Protein AF-A0A2D7BYZ9-F1 (afdb_monomer_lite)

pLDDT: mean 86.98, std 13.14, range [39.31, 97.06]

Sequence (99 aa):
MSDDFAEGEIAWSATYHAAVEVKNRLTTEFLASKKGMTQFDYEKKYGCPAYSIYVRQKVESEDTFFSNVVKGGFSAYAPAYELCKLEHLRDYGVRIERL

Structure (mmCIF, N/CA/C/O backbone):
data_AF-A0A2D7BYZ9-F1
#
_entry.id   AF-A0A2D7BYZ9-F1
#
loop_
_atom_site.group_PDB
_atom_site.id
_atom_site.type_symbol
_atom_site.label_atom_id
_atom_site.label_alt_id
_atom_site.label_comp_id
_atom_site.label_asym_id
_atom_site.label_entity_id
_atom_site.label_seq_id
_atom_site.pdbx_PDB_ins_code
_atom_site.Cartn_x
_atom_site.Cartn_y
_atom_site.Cartn_z
_atom_site.occupancy
_atom_site.B_iso_or_equiv
_atom_site.auth_seq_id
_atom_site.auth_comp_id
_atom_site.auth_asym_id
_atom_site.auth_atom_id
_atom_site.pdbx_PDB_model_num
ATOM 1 N N . MET A 1 1 ? -15.445 -7.629 -8.235 1.00 39.31 1 MET A N 1
ATOM 2 C CA . MET A 1 1 ? -14.641 -8.521 -7.380 1.00 39.31 1 MET A CA 1
ATOM 3 C C . MET A 1 1 ? -13.498 -7.671 -6.870 1.00 39.31 1 MET A C 1
ATOM 5 O O . MET A 1 1 ? -12.784 -7.124 -7.694 1.00 39.31 1 MET A O 1
ATOM 9 N N . SER A 1 2 ? -13.448 -7.408 -5.563 1.00 48.47 2 SER A N 1
ATOM 10 C CA . SER A 1 2 ? -12.327 -6.683 -4.960 1.00 48.47 2 SER A CA 1
ATOM 11 C C . SER A 1 2 ? -11.191 -7.685 -4.861 1.00 48.47 2 SER A C 1
ATOM 13 O O . SER A 1 2 ? -11.306 -8.630 -4.085 1.00 48.47 2 SER A O 1
ATOM 15 N N . ASP A 1 3 ? -10.160 -7.537 -5.682 1.00 69.50 3 ASP A N 1
ATOM 16 C CA . ASP A 1 3 ? -8.956 -8.333 -5.505 1.00 69.50 3 ASP A CA 1
ATOM 17 C C . ASP A 1 3 ? -8.334 -7.967 -4.153 1.00 69.50 3 ASP A C 1
ATOM 19 O O . ASP A 1 3 ? -8.076 -6.796 -3.870 1.00 69.50 3 ASP A O 1
ATOM 23 N N . ASP A 1 4 ? -8.159 -8.966 -3.292 1.00 88.81 4 ASP A N 1
ATOM 24 C CA . ASP A 1 4 ? -7.352 -8.826 -2.085 1.00 88.81 4 ASP A CA 1
ATOM 25 C C . ASP A 1 4 ? -5.866 -8.797 -2.473 1.00 88.81 4 ASP A C 1
ATOM 27 O O . ASP A 1 4 ? -5.441 -9.437 -3.447 1.00 88.81 4 ASP A O 1
ATOM 31 N N . PHE A 1 5 ? -5.087 -8.063 -1.682 1.00 93.69 5 PHE A N 1
ATOM 32 C CA . PHE A 1 5 ? -3.640 -7.950 -1.825 1.00 93.69 5 PHE A CA 1
ATOM 33 C C . PHE A 1 5 ? -2.928 -8.722 -0.716 1.00 93.69 5 PHE A C 1
ATOM 35 O O . PHE A 1 5 ? -3.331 -8.669 0.451 1.00 93.69 5 PHE A O 1
ATOM 42 N N . ALA A 1 6 ? -1.853 -9.419 -1.077 1.00 93.38 6 ALA A N 1
ATOM 43 C CA . ALA A 1 6 ? -0.987 -10.086 -0.115 1.00 93.38 6 ALA A CA 1
ATOM 44 C C . ALA A 1 6 ? -0.004 -9.098 0.537 1.00 93.38 6 ALA A C 1
ATOM 46 O O . ALA A 1 6 ? 0.406 -8.099 -0.058 1.00 93.38 6 ALA A O 1
ATOM 47 N N . GLU A 1 7 ? 0.424 -9.394 1.765 1.00 94.19 7 GLU A N 1
ATOM 48 C CA . GLU A 1 7 ? 1.506 -8.641 2.404 1.00 94.19 7 GLU A CA 1
ATOM 49 C C . GLU A 1 7 ? 2.807 -8.804 1.599 1.00 94.19 7 GLU A C 1
ATOM 51 O O . GLU A 1 7 ? 3.210 -9.913 1.249 1.00 94.19 7 GLU A O 1
ATOM 56 N N . GLY A 1 8 ? 3.459 -7.684 1.289 1.00 94.38 8 GLY A N 1
ATOM 57 C CA . GLY A 1 8 ? 4.645 -7.615 0.436 1.00 94.38 8 GLY A CA 1
ATOM 58 C C . GLY A 1 8 ? 4.351 -7.560 -1.067 1.00 94.38 8 GLY A C 1
ATOM 59 O O . GLY A 1 8 ? 5.289 -7.418 -1.854 1.00 94.38 8 GLY A O 1
ATOM 60 N N . GLU A 1 9 ? 3.085 -7.646 -1.489 1.00 94.94 9 GLU A N 1
ATOM 61 C CA . GLU A 1 9 ? 2.710 -7.533 -2.900 1.00 94.94 9 GLU A CA 1
ATOM 62 C C . GLU A 1 9 ? 3.024 -6.133 -3.443 1.00 94.94 9 GLU A C 1
ATOM 64 O O . GLU A 1 9 ? 2.803 -5.118 -2.775 1.00 94.94 9 GLU A O 1
ATOM 69 N N . ILE A 1 10 ? 3.545 -6.074 -4.671 1.00 95.19 10 ILE A N 1
ATOM 70 C CA . ILE A 1 10 ? 3.803 -4.810 -5.358 1.00 95.19 10 ILE A CA 1
ATOM 71 C C . ILE A 1 10 ? 2.606 -4.469 -6.234 1.00 95.19 10 ILE A C 1
ATOM 73 O O . ILE A 1 10 ? 2.287 -5.182 -7.186 1.00 95.19 10 ILE A O 1
ATOM 77 N N . ALA A 1 11 ? 1.982 -3.343 -5.917 1.00 95.81 11 ALA A N 1
ATOM 78 C CA . ALA A 1 11 ? 0.835 -2.805 -6.624 1.00 95.81 11 ALA A CA 1
ATOM 79 C C . ALA A 1 11 ? 1.157 -1.417 -7.184 1.00 95.81 11 ALA A C 1
ATOM 81 O O . ALA A 1 11 ? 2.167 -0.797 -6.844 1.00 95.81 11 ALA A O 1
ATOM 82 N N . TRP A 1 12 ? 0.282 -0.905 -8.039 1.00 95.75 12 TRP A N 1
ATOM 83 C CA . TRP A 1 12 ? 0.311 0.492 -8.457 1.00 95.75 12 TRP A CA 1
ATOM 84 C C . TRP A 1 12 ? -0.739 1.291 -7.698 1.00 95.75 12 TRP A C 1
ATOM 86 O O . TRP A 1 12 ? -1.891 0.872 -7.641 1.00 95.75 12 TRP A O 1
ATOM 96 N N . SER A 1 13 ? -0.364 2.443 -7.142 1.00 96.00 13 SER A N 1
ATOM 97 C CA . SER A 1 13 ? -1.328 3.369 -6.547 1.00 96.00 13 SER A CA 1
ATOM 98 C C . SER A 1 13 ? -1.803 4.388 -7.577 1.00 96.00 13 SER A C 1
ATOM 100 O O . SER A 1 13 ? -1.001 5.143 -8.130 1.00 96.00 13 SER A O 1
ATOM 102 N N . ALA A 1 14 ? -3.118 4.459 -7.785 1.00 94.56 14 ALA A N 1
ATOM 103 C CA . ALA A 1 14 ? -3.742 5.486 -8.611 1.00 94.56 14 ALA A CA 1
ATOM 104 C C . ALA A 1 14 ? -3.597 6.891 -8.001 1.00 94.56 14 ALA A C 1
ATOM 106 O O . ALA A 1 14 ? -3.430 7.849 -8.745 1.00 94.56 14 ALA A O 1
ATOM 107 N N . THR A 1 15 ? -3.612 7.003 -6.670 1.00 94.88 15 THR A N 1
ATOM 108 C CA . THR A 1 15 ? -3.518 8.274 -5.930 1.00 94.88 15 THR A CA 1
ATOM 109 C C . THR A 1 15 ? -2.103 8.848 -5.928 1.00 94.88 15 THR A C 1
ATOM 111 O O . THR A 1 15 ? -1.920 10.051 -6.090 1.00 94.88 15 THR A O 1
ATOM 114 N N . TYR A 1 16 ? -1.090 7.995 -5.749 1.00 94.62 16 TYR A N 1
ATOM 115 C CA . TYR A 1 16 ? 0.311 8.429 -5.689 1.00 94.62 16 TYR A CA 1
ATOM 116 C C . TYR A 1 16 ? 1.054 8.310 -7.021 1.00 94.62 16 TYR A C 1
ATOM 118 O O . TYR A 1 16 ? 2.200 8.742 -7.106 1.00 94.62 16 TYR A O 1
ATOM 126 N N . HIS A 1 17 ? 0.422 7.725 -8.044 1.00 93.94 17 HIS A N 1
ATOM 127 C CA . HIS A 1 17 ? 1.012 7.490 -9.364 1.00 93.94 17 HIS A CA 1
ATOM 128 C C . HIS A 1 17 ? 2.389 6.807 -9.285 1.00 93.94 17 HIS A C 1
ATOM 130 O O . HIS A 1 17 ? 3.334 7.194 -9.973 1.00 93.94 17 HIS A O 1
ATOM 136 N N . ALA A 1 18 ? 2.507 5.809 -8.407 1.00 94.06 18 ALA A N 1
ATOM 137 C CA . ALA A 1 18 ? 3.765 5.139 -8.111 1.00 94.06 18 ALA A CA 1
ATOM 138 C C . ALA A 1 18 ? 3.556 3.668 -7.734 1.00 94.06 18 ALA A C 1
ATOM 140 O O . ALA A 1 18 ? 2.472 3.264 -7.295 1.00 94.06 18 ALA A O 1
ATOM 141 N N . ALA A 1 19 ? 4.626 2.880 -7.871 1.00 94.81 19 ALA A N 1
ATOM 142 C CA . ALA A 1 19 ? 4.681 1.529 -7.336 1.00 94.81 19 ALA A CA 1
ATOM 143 C C . ALA A 1 19 ? 4.681 1.579 -5.804 1.00 94.81 19 ALA A C 1
ATOM 145 O O . ALA A 1 19 ? 5.401 2.365 -5.180 1.00 94.81 19 ALA A O 1
ATOM 146 N N . VAL A 1 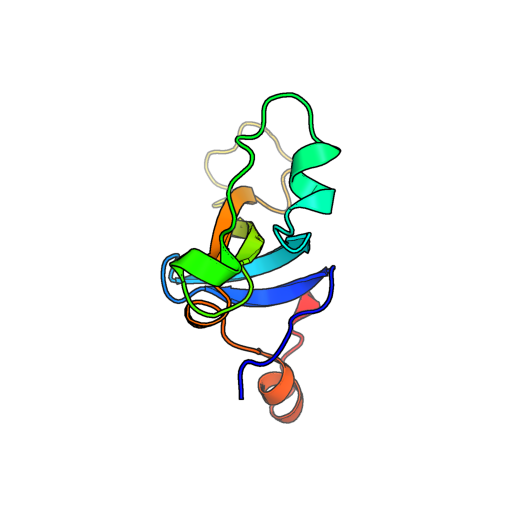20 ? 3.872 0.723 -5.195 1.00 95.88 20 VAL A N 1
ATOM 147 C CA . VAL A 1 20 ? 3.730 0.633 -3.748 1.00 95.88 20 VAL A CA 1
ATOM 148 C C . VAL A 1 20 ? 3.897 -0.805 -3.304 1.00 95.88 20 VAL A C 1
ATOM 150 O O . VAL A 1 20 ? 3.520 -1.737 -4.008 1.00 95.88 20 VAL A O 1
ATOM 153 N N . GLU A 1 21 ? 4.458 -0.982 -2.119 1.00 95.88 21 GLU A N 1
ATOM 154 C CA . GLU A 1 21 ? 4.473 -2.272 -1.446 1.00 95.88 21 GLU A CA 1
ATOM 155 C C . GLU A 1 21 ? 3.324 -2.323 -0.446 1.00 95.88 21 GLU A C 1
ATOM 157 O O . GLU A 1 21 ? 3.243 -1.480 0.455 1.00 95.88 21 GLU A O 1
ATOM 162 N N . VAL A 1 22 ? 2.439 -3.301 -0.610 1.00 96.44 22 VAL A N 1
ATOM 163 C CA . VAL A 1 22 ? 1.336 -3.548 0.314 1.00 96.44 22 VAL A CA 1
ATOM 164 C C . VAL A 1 22 ? 1.896 -4.121 1.610 1.00 96.44 22 VAL A C 1
ATOM 166 O O . VAL A 1 22 ? 2.735 -5.018 1.604 1.00 96.44 22 VAL A O 1
ATOM 169 N N . LYS A 1 23 ? 1.456 -3.575 2.741 1.00 95.62 23 LYS A N 1
ATOM 170 C CA . LYS A 1 23 ? 1.822 -4.038 4.079 1.00 95.62 23 LYS A CA 1
ATOM 171 C C . LYS A 1 23 ? 0.611 -4.717 4.716 1.00 95.62 23 LYS A C 1
ATOM 173 O O . LYS A 1 23 ? 0.156 -5.745 4.230 1.00 95.62 23 LYS A O 1
ATOM 178 N N . ASN A 1 24 ? 0.075 -4.160 5.795 1.00 94.81 24 ASN A N 1
ATOM 179 C CA . ASN A 1 24 ? -0.988 -4.785 6.572 1.00 94.81 24 ASN A CA 1
ATOM 180 C C . ASN A 1 24 ? -2.360 -4.254 6.151 1.00 94.81 24 ASN A C 1
ATOM 182 O O . ASN A 1 24 ? -2.544 -3.052 5.960 1.00 94.81 24 ASN A O 1
ATOM 186 N N . ARG A 1 25 ? -3.355 -5.139 6.093 1.00 94.88 25 ARG A N 1
ATOM 187 C CA . ARG A 1 25 ? -4.765 -4.744 6.011 1.00 94.88 25 ARG A CA 1
ATOM 188 C C . ARG A 1 25 ? -5.181 -4.050 7.313 1.00 94.88 25 ARG A C 1
ATOM 190 O O . ARG A 1 25 ? -4.852 -4.511 8.404 1.00 94.88 25 ARG A O 1
ATOM 197 N N . LEU A 1 26 ? -5.901 -2.940 7.205 1.00 93.50 26 LEU A N 1
ATOM 198 C CA . LEU A 1 26 ? -6.343 -2.102 8.321 1.00 93.50 26 LEU A CA 1
ATOM 199 C C . LEU A 1 26 ? -7.626 -2.649 8.955 1.00 93.50 26 LEU A C 1
ATOM 201 O O . LEU A 1 26 ? -8.641 -1.953 9.019 1.00 93.50 26 LEU A O 1
ATOM 205 N N . THR A 1 27 ? -7.590 -3.903 9.407 1.00 93.88 27 THR A N 1
ATOM 206 C CA . THR A 1 27 ? -8.720 -4.485 10.139 1.00 93.88 27 THR A CA 1
ATOM 207 C C . THR A 1 27 ? -8.831 -3.876 11.534 1.00 93.88 27 THR A C 1
ATOM 209 O O . THR A 1 27 ? -7.857 -3.363 12.097 1.00 93.88 27 THR A O 1
ATOM 212 N N . THR A 1 28 ? -10.017 -3.963 12.129 1.00 91.44 28 THR A N 1
ATOM 213 C CA . THR A 1 28 ? -10.273 -3.513 13.502 1.00 91.44 28 THR A CA 1
ATOM 214 C C . THR A 1 28 ? -9.338 -4.173 14.514 1.00 91.44 28 THR A C 1
ATOM 216 O O . THR A 1 28 ? -8.834 -3.513 15.418 1.00 91.44 28 THR A O 1
ATOM 219 N N . GLU A 1 29 ? -9.022 -5.453 14.328 1.00 91.75 29 GLU A N 1
ATOM 220 C CA . GLU A 1 29 ? -8.131 -6.219 15.205 1.00 91.75 29 GLU A CA 1
ATOM 221 C C . GLU A 1 29 ? -6.682 -5.743 15.070 1.00 91.75 29 GLU A C 1
ATOM 223 O O . GLU A 1 29 ? -5.973 -5.588 16.069 1.00 91.75 29 GLU A O 1
ATOM 228 N N . PHE A 1 30 ? -6.241 -5.466 13.836 1.00 91.50 30 PHE A N 1
ATOM 229 C CA . PHE A 1 30 ? -4.908 -4.929 13.588 1.00 91.50 30 PHE A CA 1
ATOM 230 C C . PHE A 1 30 ? -4.751 -3.559 14.248 1.00 91.50 30 PHE A C 1
ATOM 232 O O . PHE A 1 30 ? -3.776 -3.333 14.967 1.00 91.50 30 PHE A O 1
ATOM 239 N N . LEU A 1 31 ? -5.731 -2.670 14.075 1.00 92.06 31 LEU A N 1
ATOM 240 C CA . LEU A 1 31 ? -5.718 -1.345 14.691 1.00 92.06 31 LEU A CA 1
ATOM 241 C C . LEU A 1 31 ? -5.735 -1.436 16.220 1.00 92.06 31 LEU A C 1
ATOM 243 O O . LEU A 1 31 ? -5.005 -0.693 16.875 1.00 92.06 31 LEU A O 1
ATOM 247 N N . ALA A 1 32 ? -6.500 -2.359 16.811 1.00 91.56 32 ALA A N 1
ATOM 248 C CA . ALA A 1 32 ? -6.548 -2.573 18.262 1.00 91.56 32 ALA A CA 1
ATOM 249 C C . ALA A 1 32 ? -5.187 -2.988 18.842 1.00 91.56 32 ALA A C 1
ATOM 251 O O . ALA A 1 32 ? -4.837 -2.605 19.960 1.00 91.56 32 ALA A O 1
ATOM 252 N N . SER A 1 33 ? -4.382 -3.716 18.061 1.00 92.00 33 SER A N 1
ATOM 253 C CA . SER A 1 33 ? -3.027 -4.116 18.454 1.00 92.00 33 SER A CA 1
ATOM 254 C C . SER A 1 33 ? -2.003 -2.968 18.429 1.00 92.00 33 SER A C 1
ATOM 256 O O . SER A 1 33 ? -0.946 -3.064 19.061 1.00 92.00 33 SER A O 1
ATOM 258 N N . LYS A 1 34 ? -2.284 -1.868 17.713 1.00 89.12 34 LYS A N 1
ATOM 259 C CA . LYS A 1 34 ? -1.351 -0.751 17.508 1.00 89.12 34 LYS A CA 1
ATOM 260 C C . LYS A 1 34 ? -1.707 0.434 18.403 1.00 89.12 34 LYS A C 1
ATOM 262 O O . LYS A 1 34 ? -2.614 1.217 18.128 1.00 89.12 34 LYS A O 1
ATOM 267 N N . LYS A 1 35 ? -0.928 0.611 19.473 1.00 88.44 35 LYS A N 1
ATOM 268 C CA . LYS A 1 35 ? -1.044 1.784 20.351 1.00 88.44 35 LYS A CA 1
ATOM 269 C C . LYS A 1 35 ? -0.843 3.074 19.548 1.00 88.44 35 LYS A C 1
ATOM 271 O O . LYS A 1 35 ? 0.141 3.206 18.829 1.00 88.44 35 LYS A O 1
ATOM 276 N N . GLY A 1 36 ? -1.766 4.020 19.711 1.00 86.00 36 GLY A N 1
ATOM 277 C CA . GLY A 1 36 ? -1.734 5.322 19.038 1.00 86.00 36 GLY A CA 1
ATOM 278 C C . GLY A 1 36 ? -2.486 5.379 17.706 1.00 86.00 36 GLY A C 1
ATOM 279 O O . GLY A 1 36 ? -2.630 6.469 17.162 1.00 86.00 36 GLY A O 1
ATOM 280 N N . MET A 1 37 ? -3.009 4.257 17.199 1.00 86.69 37 MET A N 1
ATOM 281 C CA . MET A 1 37 ? -3.897 4.267 16.035 1.00 86.69 37 MET A CA 1
ATOM 282 C C . MET A 1 37 ? -5.360 4.422 16.454 1.00 86.69 37 MET A C 1
ATOM 284 O O . MET A 1 37 ? -5.825 3.815 17.422 1.00 86.69 37 MET A O 1
ATOM 288 N N . THR A 1 38 ? -6.099 5.234 15.700 1.00 88.19 38 THR A N 1
ATOM 289 C CA . THR A 1 38 ? -7.547 5.362 15.861 1.00 88.19 38 THR A CA 1
ATOM 290 C C . THR A 1 38 ? -8.222 4.051 15.474 1.00 88.19 38 THR A C 1
ATOM 292 O O . THR A 1 38 ? -7.993 3.528 14.386 1.00 88.19 38 THR A O 1
ATOM 295 N N . GLN A 1 39 ? -9.080 3.542 16.358 1.00 90.56 39 GLN A N 1
ATOM 296 C CA . GLN A 1 39 ? -9.944 2.407 16.046 1.00 90.56 39 GLN A CA 1
ATOM 297 C C . GLN A 1 39 ? -11.013 2.876 15.064 1.00 90.56 39 GLN A C 1
ATOM 299 O O . GLN A 1 39 ? -11.914 3.631 15.434 1.00 90.56 39 GLN A O 1
ATOM 304 N N . PHE A 1 40 ? -10.877 2.482 13.803 1.00 90.62 40 PHE A N 1
ATOM 305 C CA . PHE A 1 40 ? -11.780 2.899 12.745 1.00 90.62 40 PHE A CA 1
ATOM 306 C C . PHE A 1 40 ? -12.049 1.741 11.786 1.00 90.62 40 PHE A C 1
ATOM 308 O O . PHE A 1 40 ? -11.123 1.078 11.329 1.00 90.62 40 PHE A O 1
ATOM 315 N N . ASP A 1 41 ? -13.321 1.510 11.470 1.00 92.88 41 ASP A N 1
ATOM 316 C CA . ASP A 1 41 ? -13.736 0.475 10.524 1.00 92.88 41 ASP A CA 1
ATOM 317 C C . ASP A 1 41 ? -13.676 1.026 9.090 1.00 92.88 41 ASP A C 1
ATOM 319 O O . ASP A 1 41 ? -14.621 1.633 8.571 1.00 92.88 41 ASP A O 1
ATOM 323 N N . TYR A 1 42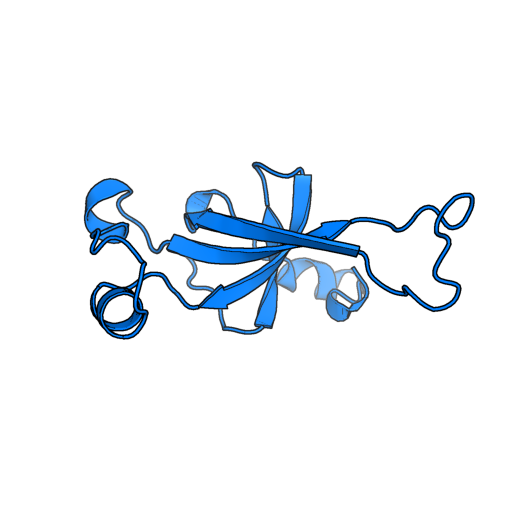 ? -12.505 0.868 8.471 1.00 91.56 42 TYR A N 1
ATOM 324 C CA . TYR A 1 42 ? -12.245 1.334 7.111 1.00 91.56 42 TYR A CA 1
ATOM 325 C C . TYR A 1 42 ? -13.075 0.591 6.066 1.00 91.56 42 TYR A C 1
ATOM 327 O O . TYR A 1 42 ? -13.525 1.212 5.103 1.00 91.56 42 TYR A O 1
ATOM 335 N N . GLU A 1 43 ? -13.322 -0.701 6.270 1.00 91.31 43 GLU A N 1
ATOM 336 C CA . GLU A 1 43 ? -14.071 -1.520 5.318 1.00 91.31 43 GLU A CA 1
ATOM 337 C C . GLU A 1 43 ? -15.531 -1.119 5.269 1.00 91.31 43 GLU A C 1
ATOM 339 O O . GLU A 1 43 ? -16.098 -0.962 4.190 1.00 91.31 43 GLU A O 1
ATOM 344 N N . LYS A 1 44 ? -16.126 -0.846 6.429 1.00 93.06 44 LYS A N 1
ATOM 345 C CA . LYS A 1 44 ? -17.486 -0.323 6.496 1.00 93.06 44 LYS A CA 1
ATOM 346 C C . LYS A 1 44 ? -17.609 1.071 5.884 1.00 93.06 44 LYS A C 1
ATOM 348 O O . LYS A 1 44 ? -18.641 1.377 5.293 1.00 93.06 44 LYS A O 1
ATOM 353 N N . LYS A 1 45 ? -16.584 1.924 6.018 1.00 93.00 45 LYS A N 1
ATOM 354 C CA . LYS A 1 45 ? -16.593 3.277 5.435 1.00 93.00 45 LYS A CA 1
ATOM 355 C C . LYS A 1 45 ? -16.453 3.257 3.913 1.00 93.00 45 LYS A C 1
ATOM 357 O O . LYS A 1 45 ? -17.164 3.996 3.240 1.00 93.00 45 LYS A O 1
ATOM 362 N N . TYR A 1 46 ? -15.509 2.478 3.390 1.00 90.38 46 TYR A N 1
ATOM 363 C CA . TYR A 1 46 ? -15.132 2.505 1.974 1.00 90.38 46 TYR A CA 1
ATOM 364 C C . TYR A 1 46 ? -15.772 1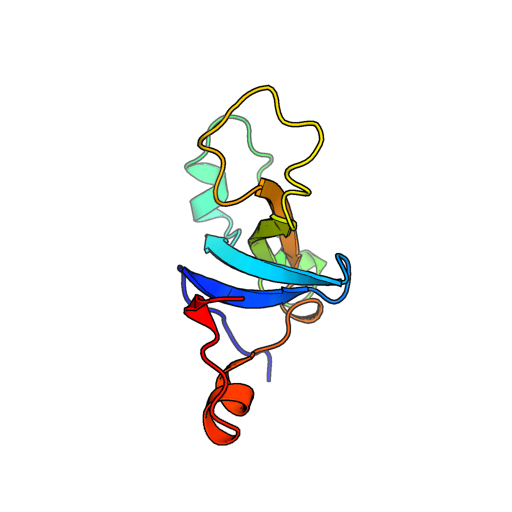.387 1.142 1.00 90.38 46 TYR A C 1
ATOM 366 O O . TYR A 1 46 ? -15.696 1.421 -0.082 1.00 90.38 46 TYR A O 1
ATOM 374 N N . GLY A 1 47 ? -16.415 0.407 1.782 1.00 91.88 47 GLY A N 1
ATOM 375 C CA . GLY A 1 47 ? -17.010 -0.752 1.115 1.00 91.88 47 GLY A CA 1
ATOM 376 C C . GLY A 1 47 ? -15.984 -1.761 0.589 1.00 91.88 47 GLY A C 1
ATOM 377 O O . GLY A 1 47 ? -16.354 -2.675 -0.145 1.00 91.88 47 GLY A O 1
ATOM 378 N N . CYS A 1 48 ? -14.703 -1.599 0.931 1.00 92.19 48 CYS A N 1
ATOM 379 C CA . CYS A 1 48 ? -13.612 -2.474 0.515 1.00 92.19 48 CYS A CA 1
ATOM 380 C C . CYS A 1 48 ? -12.487 -2.501 1.564 1.00 92.19 48 CYS A C 1
ATOM 382 O O . CYS A 1 48 ? -12.403 -1.587 2.390 1.00 92.19 48 CYS A O 1
ATOM 384 N N . PRO A 1 49 ? -11.569 -3.483 1.495 1.00 93.81 49 PRO A N 1
ATOM 385 C CA . PRO A 1 49 ? -10.355 -3.494 2.306 1.00 93.81 49 PRO A CA 1
ATOM 386 C C . PRO A 1 49 ? -9.554 -2.197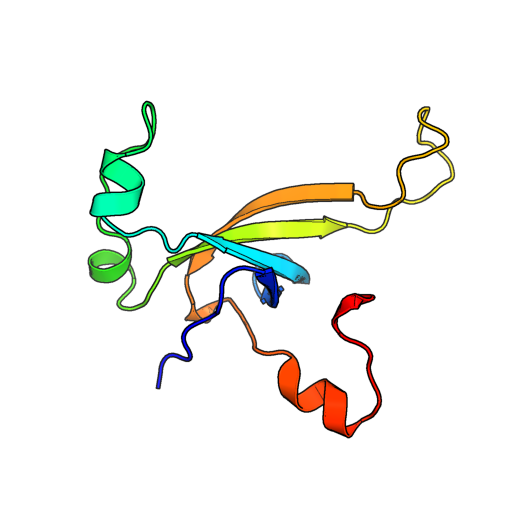 2.167 1.00 93.81 49 PRO A C 1
ATOM 388 O O . PRO A 1 49 ? -9.514 -1.592 1.095 1.00 93.81 49 PRO A O 1
ATOM 391 N N . ALA A 1 50 ? -8.879 -1.790 3.237 1.00 95.00 50 ALA A N 1
ATOM 392 C CA . ALA A 1 50 ? -7.861 -0.747 3.198 1.00 95.00 50 ALA A CA 1
ATOM 393 C C . ALA A 1 50 ? -6.545 -1.299 3.729 1.00 95.00 50 ALA A C 1
ATOM 395 O O . ALA A 1 50 ? -6.544 -2.135 4.632 1.00 95.00 50 ALA A O 1
ATOM 396 N N . TYR A 1 51 ? -5.430 -0.831 3.182 1.00 96.19 51 TYR A N 1
ATOM 397 C CA . TYR A 1 51 ? -4.103 -1.347 3.493 1.00 96.19 51 TYR A CA 1
ATOM 398 C C . TYR A 1 51 ? -3.165 -0.215 3.891 1.00 96.19 51 TYR A C 1
ATOM 400 O O . TYR A 1 51 ? -3.254 0.901 3.374 1.00 96.19 51 TYR A O 1
ATOM 408 N N . SER A 1 52 ? -2.232 -0.511 4.792 1.00 95.75 52 SER A N 1
ATOM 409 C CA . SER A 1 52 ? -0.996 0.252 4.884 1.00 95.75 52 SER A CA 1
ATOM 410 C C . SER A 1 52 ? -0.112 -0.085 3.691 1.00 95.75 52 SER A C 1
ATOM 412 O O . SER A 1 52 ? -0.019 -1.236 3.262 1.00 95.75 52 SER A O 1
ATOM 414 N N . ILE A 1 53 ? 0.511 0.940 3.127 1.00 97.06 53 ILE A N 1
ATOM 415 C CA . ILE A 1 53 ? 1.335 0.839 1.928 1.00 97.06 53 ILE A CA 1
ATOM 416 C C . ILE A 1 53 ? 2.628 1.622 2.123 1.00 97.06 53 ILE A C 1
ATOM 418 O O . ILE A 1 53 ? 2.674 2.599 2.874 1.00 97.06 53 ILE A O 1
ATOM 422 N N . TYR A 1 54 ? 3.680 1.208 1.427 1.00 96.06 54 TYR A N 1
ATOM 423 C CA . TYR A 1 54 ? 4.910 1.981 1.304 1.00 96.06 54 TYR A CA 1
ATOM 424 C C . TYR A 1 54 ? 5.083 2.435 -0.142 1.00 96.06 54 TYR A C 1
ATOM 426 O O . TYR A 1 54 ? 5.264 1.607 -1.037 1.00 96.06 54 TYR A O 1
ATOM 434 N N . VAL A 1 55 ? 5.001 3.744 -0.368 1.00 95.25 55 VAL A N 1
ATOM 435 C CA . VAL A 1 55 ? 5.107 4.362 -1.691 1.00 95.25 55 VAL A CA 1
ATOM 436 C C . VAL A 1 55 ? 6.573 4.477 -2.069 1.00 95.25 55 VAL A C 1
ATOM 438 O O . VAL A 1 55 ? 7.335 5.135 -1.362 1.00 95.25 55 VAL A O 1
ATOM 441 N N . ARG A 1 56 ? 6.974 3.848 -3.177 1.00 91.88 56 ARG A N 1
ATOM 442 C CA . ARG A 1 56 ? 8.356 3.886 -3.664 1.00 91.88 56 ARG A CA 1
ATOM 443 C C . ARG A 1 56 ? 8.591 5.174 -4.440 1.00 91.88 56 ARG A C 1
ATOM 445 O O . ARG A 1 56 ? 7.821 5.519 -5.331 1.00 91.88 56 ARG A O 1
ATOM 452 N N . GLN A 1 57 ? 9.674 5.871 -4.115 1.00 86.56 57 GLN A N 1
ATOM 453 C CA . GLN A 1 57 ? 10.115 7.049 -4.856 1.00 86.56 57 GLN A CA 1
ATOM 454 C C . GLN A 1 57 ? 11.511 6.821 -5.421 1.00 86.56 57 GLN A C 1
ATOM 456 O O . GLN A 1 57 ? 12.378 6.219 -4.777 1.00 86.56 57 GLN A O 1
ATOM 461 N N . LYS A 1 58 ? 11.725 7.325 -6.638 1.00 76.44 58 LYS A N 1
ATOM 462 C CA . LYS A 1 58 ? 13.049 7.358 -7.248 1.00 76.44 58 LYS A CA 1
ATOM 463 C C . LYS A 1 58 ? 13.927 8.295 -6.423 1.00 76.44 58 LYS A C 1
ATOM 465 O O . LYS A 1 58 ? 13.562 9.441 -6.187 1.00 76.44 58 LYS A O 1
ATOM 470 N N . VAL A 1 59 ? 15.077 7.795 -5.989 1.00 70.62 59 VAL A N 1
ATOM 471 C CA . VAL A 1 59 ? 16.105 8.632 -5.372 1.00 70.62 59 VAL A CA 1
ATOM 472 C C . VAL A 1 59 ? 16.877 9.277 -6.515 1.00 70.62 59 VAL A C 1
ATOM 474 O O . VAL A 1 59 ? 17.555 8.577 -7.267 1.00 70.62 59 VAL A O 1
ATOM 477 N N . GLU A 1 60 ? 16.736 10.587 -6.699 1.00 61.84 60 GLU A N 1
ATOM 478 C CA . GLU A 1 60 ? 17.628 11.328 -7.589 1.00 61.84 60 GLU A CA 1
ATOM 479 C C . GLU A 1 60 ? 18.948 11.539 -6.847 1.00 61.84 60 GLU A C 1
ATOM 481 O O . GLU A 1 60 ? 19.019 12.221 -5.828 1.00 61.84 60 GLU A O 1
ATOM 486 N N . SER A 1 61 ? 19.983 10.839 -7.310 1.00 57.78 61 SER A N 1
ATOM 487 C CA . SER A 1 61 ? 21.267 10.688 -6.620 1.00 57.78 61 SER A CA 1
ATOM 488 C C . SER A 1 61 ? 22.145 11.945 -6.608 1.00 57.78 61 SER A C 1
ATOM 490 O O . SER A 1 61 ? 23.309 11.844 -6.236 1.00 57.78 61 SER A O 1
ATOM 492 N N . GLU A 1 62 ? 21.631 13.111 -7.004 1.00 58.03 62 GLU A N 1
ATOM 493 C CA . GLU A 1 62 ? 22.436 14.335 -7.090 1.00 58.03 62 GLU A CA 1
ATOM 494 C C . GLU A 1 62 ? 22.504 15.118 -5.765 1.00 58.03 62 GLU A C 1
ATOM 496 O O . GLU A 1 62 ? 23.479 15.833 -5.567 1.00 58.03 62 GLU A O 1
ATOM 501 N N . ASP A 1 63 ? 21.583 14.900 -4.810 1.00 51.44 63 ASP A N 1
ATOM 502 C CA . ASP A 1 63 ? 21.508 15.710 -3.571 1.00 51.44 63 ASP A CA 1
ATOM 503 C C . ASP A 1 63 ? 21.352 14.925 -2.252 1.00 51.44 63 ASP A C 1
ATOM 505 O O . ASP A 1 63 ? 21.180 15.500 -1.171 1.00 51.44 63 ASP A O 1
ATOM 509 N N . THR A 1 64 ? 21.423 13.592 -2.267 1.00 55.72 64 THR A N 1
ATOM 510 C CA . THR A 1 64 ? 21.354 12.831 -1.012 1.00 55.72 64 THR A CA 1
ATOM 511 C C . THR A 1 64 ? 22.719 12.777 -0.327 1.00 55.72 64 THR A C 1
ATOM 513 O O . THR A 1 64 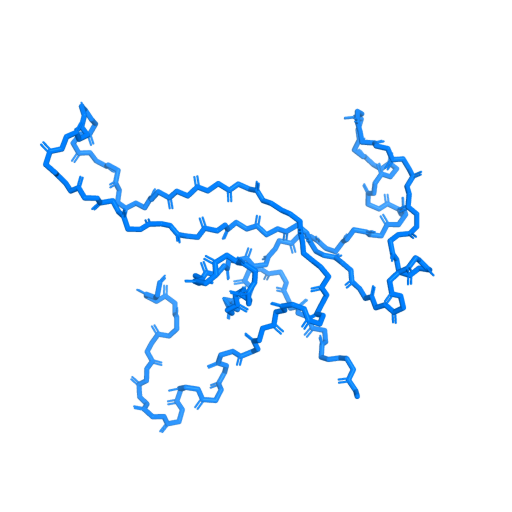? 23.589 12.013 -0.736 1.00 55.72 64 THR A O 1
ATOM 516 N N . PHE A 1 65 ? 22.865 13.489 0.799 1.00 59.19 65 PHE A N 1
ATOM 517 C CA . PHE A 1 65 ? 23.989 13.400 1.760 1.00 59.19 65 PHE A CA 1
ATOM 518 C C . PHE A 1 65 ? 24.313 11.969 2.249 1.00 59.19 65 PHE A C 1
ATOM 520 O O . PHE A 1 65 ? 25.303 11.747 2.945 1.00 59.19 65 PHE A O 1
ATOM 527 N N . PHE A 1 66 ? 23.471 10.994 1.909 1.00 62.12 66 PHE A N 1
ATOM 528 C CA . PHE A 1 66 ? 23.596 9.592 2.263 1.00 62.12 66 PHE A CA 1
ATOM 529 C C . PHE A 1 66 ? 23.932 8.780 1.011 1.00 62.12 66 PHE A C 1
ATOM 531 O O . PHE A 1 66 ? 23.055 8.423 0.227 1.00 62.12 66 PHE A O 1
ATOM 538 N N . SER A 1 67 ? 25.208 8.434 0.857 1.00 60.06 67 SER A N 1
ATOM 539 C CA . SER A 1 67 ? 25.770 7.726 -0.304 1.00 60.06 67 SER A CA 1
ATOM 540 C C . SER A 1 67 ? 25.229 6.305 -0.548 1.00 60.06 67 SER A C 1
ATOM 542 O O . SER A 1 67 ? 25.581 5.693 -1.550 1.00 60.06 67 SER A O 1
ATOM 544 N N . ASN A 1 68 ? 24.360 5.780 0.327 1.00 61.38 68 ASN A N 1
ATOM 545 C CA . ASN A 1 68 ? 23.884 4.390 0.299 1.00 61.38 68 ASN A CA 1
ATOM 546 C C . ASN A 1 68 ? 22.349 4.236 0.255 1.00 61.38 68 ASN A C 1
ATOM 548 O O . ASN A 1 68 ? 21.844 3.131 0.467 1.00 61.38 68 ASN A O 1
ATOM 552 N N . VAL A 1 69 ? 21.573 5.302 0.020 1.00 60.31 69 VAL A N 1
ATOM 553 C C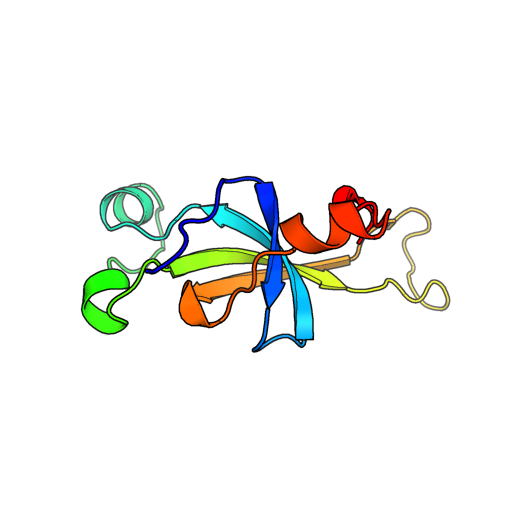A . VAL A 1 69 ? 20.104 5.180 -0.054 1.00 60.31 69 VAL A CA 1
ATOM 554 C C . VAL A 1 69 ? 19.702 4.653 -1.430 1.00 60.31 69 VAL A C 1
ATOM 556 O O . VAL A 1 69 ? 19.571 5.397 -2.394 1.00 60.31 69 VAL A O 1
ATOM 559 N N . VAL A 1 70 ? 19.505 3.336 -1.515 1.00 60.81 70 VAL A N 1
ATOM 560 C CA . VAL A 1 70 ? 19.130 2.640 -2.761 1.00 60.81 70 VAL A CA 1
ATOM 561 C C . VAL A 1 70 ? 17.631 2.778 -3.073 1.00 60.81 70 VAL A C 1
ATOM 563 O O . VAL A 1 70 ? 17.226 2.640 -4.225 1.00 60.81 70 VAL A O 1
ATOM 566 N N . LYS A 1 71 ? 16.789 3.039 -2.062 1.00 66.56 71 LYS A N 1
ATOM 567 C CA . LYS A 1 71 ? 15.332 3.196 -2.205 1.00 66.56 71 LYS A CA 1
ATOM 568 C C . LYS A 1 71 ? 14.811 4.260 -1.240 1.00 66.56 71 LYS A C 1
ATOM 570 O O . LYS A 1 71 ? 15.096 4.188 -0.047 1.00 66.56 71 LYS A O 1
ATOM 575 N N . GLY A 1 72 ? 14.055 5.222 -1.764 1.00 81.19 72 GLY A N 1
ATOM 576 C CA . GLY A 1 72 ? 13.325 6.226 -0.994 1.00 81.19 72 GLY A CA 1
ATOM 577 C C . GLY A 1 72 ? 11.823 5.950 -1.009 1.00 81.19 72 GLY A C 1
ATOM 578 O O . GLY A 1 72 ? 11.345 5.064 -1.726 1.00 81.19 72 GLY A O 1
ATOM 579 N N . GLY A 1 73 ? 11.073 6.719 -0.225 1.00 89.44 73 GLY A N 1
ATOM 580 C CA . GLY A 1 73 ? 9.628 6.570 -0.145 1.00 89.44 73 GLY A CA 1
ATOM 581 C C . GLY A 1 73 ? 9.040 6.977 1.195 1.00 89.44 73 GLY A C 1
ATOM 582 O O . GLY A 1 73 ? 9.753 7.385 2.114 1.00 89.44 73 GLY A O 1
ATOM 583 N N . PHE A 1 74 ? 7.726 6.822 1.316 1.00 93.69 74 PHE A N 1
ATOM 584 C CA . PHE A 1 74 ? 6.984 7.135 2.534 1.00 93.69 74 PHE A CA 1
ATOM 585 C C . PHE A 1 74 ? 5.834 6.150 2.756 1.00 93.69 74 PHE A C 1
ATOM 587 O O . PHE A 1 74 ? 5.320 5.535 1.820 1.00 93.69 74 PHE A O 1
ATOM 594 N N . SER A 1 75 ? 5.429 5.998 4.015 1.00 95.12 75 SER A N 1
ATOM 595 C CA . SER A 1 75 ? 4.279 5.172 4.380 1.00 95.12 75 SER A CA 1
ATOM 596 C C . SER A 1 75 ? 2.979 5.947 4.199 1.00 95.12 75 SER A C 1
ATOM 598 O O . SER A 1 75 ? 2.883 7.111 4.586 1.00 95.12 75 SER A O 1
ATOM 600 N N . ALA A 1 76 ? 1.968 5.279 3.661 1.00 95.81 76 ALA A N 1
ATOM 601 C CA . ALA A 1 76 ? 0.629 5.815 3.475 1.00 95.81 76 ALA A CA 1
ATOM 602 C C . ALA A 1 76 ? -0.427 4.725 3.716 1.00 95.81 76 ALA A C 1
ATOM 604 O O . ALA A 1 76 ? -0.105 3.584 4.060 1.00 95.81 76 ALA A O 1
ATOM 605 N N . TYR A 1 77 ? -1.694 5.084 3.533 1.00 94.88 77 TYR A N 1
ATOM 606 C CA . TYR A 1 77 ? -2.822 4.162 3.591 1.00 94.88 77 TYR A CA 1
ATOM 607 C C . TYR A 1 77 ? -3.659 4.329 2.329 1.00 94.88 77 TYR A C 1
ATOM 609 O O . TYR A 1 77 ? -3.902 5.462 1.918 1.00 94.88 77 TYR A O 1
ATOM 617 N N . ALA A 1 78 ? -4.106 3.224 1.739 1.00 95.44 78 ALA A N 1
ATOM 618 C CA . ALA A 1 78 ? -4.945 3.251 0.546 1.00 95.44 78 ALA A CA 1
ATOM 619 C C . ALA A 1 78 ? -6.035 2.167 0.606 1.00 95.44 78 ALA A C 1
ATOM 621 O O . ALA A 1 78 ? -5.757 1.042 1.038 1.00 95.44 78 ALA A O 1
ATOM 622 N N . PRO A 1 79 ? -7.273 2.477 0.188 1.00 94.81 79 PRO A N 1
ATOM 623 C CA . PRO A 1 79 ? -8.300 1.473 -0.051 1.00 94.81 79 PRO A CA 1
ATOM 624 C C . PRO A 1 79 ? -7.952 0.616 -1.278 1.00 94.81 79 PRO A C 1
ATOM 626 O O . PRO A 1 79 ? -7.268 1.066 -2.196 1.00 94.81 79 PRO A O 1
ATOM 629 N N . ALA A 1 80 ? -8.458 -0.617 -1.314 1.00 94.69 80 ALA A N 1
ATOM 630 C CA . ALA A 1 80 ? -8.175 -1.591 -2.369 1.00 94.69 80 ALA A CA 1
ATOM 631 C C . ALA A 1 80 ? -8.496 -1.066 -3.777 1.00 94.69 80 ALA A C 1
ATOM 633 O O . ALA A 1 80 ? -7.759 -1.347 -4.714 1.00 94.69 80 ALA A O 1
ATOM 634 N N . TYR A 1 81 ? -9.564 -0.272 -3.929 1.00 93.00 81 TYR A N 1
ATOM 635 C CA . TYR A 1 81 ? -9.976 0.261 -5.233 1.00 93.00 81 TYR A CA 1
ATOM 636 C C . TYR A 1 81 ? -9.010 1.311 -5.812 1.00 93.00 81 TYR A C 1
ATOM 638 O O . TYR A 1 81 ? -9.114 1.641 -6.990 1.00 93.00 81 TYR A O 1
ATOM 646 N N . GLU A 1 82 ? -8.085 1.852 -5.010 1.00 94.44 82 GLU A N 1
ATOM 647 C CA . GLU A 1 82 ? -7.025 2.765 -5.476 1.00 94.44 82 GLU A CA 1
ATOM 648 C C . GLU A 1 82 ? -5.742 2.021 -5.860 1.00 94.44 82 GLU A C 1
ATOM 650 O O . GLU A 1 82 ? -4.784 2.646 -6.326 1.00 94.44 82 GLU A O 1
ATOM 655 N N . LEU A 1 83 ? -5.703 0.704 -5.649 1.00 95.25 83 LEU A N 1
ATOM 656 C CA . LEU A 1 83 ? -4.564 -0.150 -5.941 1.00 95.25 83 LEU A CA 1
ATOM 657 C C . LEU A 1 83 ? -4.846 -1.005 -7.177 1.00 95.25 83 LEU A C 1
ATOM 659 O O . LEU A 1 83 ? -5.942 -1.528 -7.365 1.00 95.25 83 LEU A O 1
ATOM 663 N N . CYS A 1 84 ? -3.836 -1.174 -8.025 1.00 95.06 84 CYS A N 1
ATOM 664 C CA . CYS A 1 84 ? -3.923 -2.020 -9.210 1.00 95.06 84 CYS A CA 1
ATOM 665 C C . CYS A 1 84 ? -2.894 -3.147 -9.140 1.00 95.06 84 CYS A C 1
ATOM 667 O O . CYS A 1 84 ? -1.704 -2.895 -8.920 1.00 95.06 84 CYS A O 1
ATOM 669 N N . LYS A 1 85 ? -3.344 -4.384 -9.378 1.00 93.88 85 LYS A N 1
ATOM 670 C CA . LYS A 1 85 ? -2.462 -5.548 -9.478 1.00 93.88 85 LYS A CA 1
ATOM 671 C C . LYS A 1 85 ? -1.567 -5.450 -10.701 1.00 93.88 85 LYS A C 1
ATOM 673 O O . LYS A 1 85 ? -2.021 -5.205 -11.819 1.00 93.88 85 LYS A O 1
ATOM 678 N N . LEU A 1 86 ? -0.284 -5.702 -10.479 1.00 93.75 86 LEU A N 1
ATOM 679 C CA . LEU A 1 86 ? 0.731 -5.651 -11.524 1.00 93.75 86 LEU A CA 1
ATOM 680 C C . LEU A 1 86 ? 1.079 -7.028 -12.088 1.00 93.75 86 LEU A C 1
ATOM 682 O O . LEU A 1 86 ? 1.873 -7.096 -13.017 1.00 93.75 86 LEU A O 1
ATOM 686 N N . GLU A 1 87 ? 0.483 -8.112 -11.578 1.00 91.44 87 GLU A N 1
ATOM 687 C CA . GLU A 1 87 ? 0.818 -9.497 -11.950 1.00 91.44 87 GLU A CA 1
ATOM 688 C C . GLU A 1 87 ? 0.794 -9.744 -13.464 1.00 91.44 87 GLU A C 1
ATOM 690 O O . GLU A 1 87 ? 1.708 -10.376 -13.988 1.00 91.44 87 GLU A O 1
ATOM 695 N N . HIS A 1 88 ? -0.176 -9.159 -14.173 1.00 90.12 88 HIS A N 1
ATOM 696 C CA . HIS A 1 88 ? -0.302 -9.244 -15.631 1.00 90.12 88 HIS A CA 1
ATOM 697 C C . HIS A 1 88 ? 0.928 -8.711 -16.393 1.00 90.12 88 HIS A C 1
ATOM 699 O O . HIS A 1 88 ? 1.163 -9.093 -17.535 1.00 90.12 88 HIS A O 1
ATOM 705 N N . LEU A 1 89 ? 1.748 -7.845 -15.784 1.00 92.94 89 LEU A N 1
ATOM 706 C CA . LEU A 1 89 ? 2.981 -7.346 -16.399 1.00 92.94 89 LEU A CA 1
ATOM 707 C C . LEU A 1 89 ? 4.062 -8.431 -16.524 1.00 92.94 89 LEU A C 1
ATOM 709 O O . LEU A 1 89 ? 4.964 -8.301 -17.357 1.00 92.94 89 LEU A O 1
ATOM 713 N N . ARG A 1 90 ? 3.972 -9.518 -15.742 1.00 92.19 90 ARG A N 1
ATOM 714 C CA . ARG A 1 90 ? 4.891 -10.662 -15.857 1.00 92.19 90 ARG A CA 1
ATOM 715 C C . ARG A 1 90 ? 4.789 -11.336 -17.222 1.00 92.19 90 ARG A C 1
ATOM 717 O O . ARG A 1 90 ? 5.821 -11.738 -17.755 1.00 92.19 90 ARG A O 1
ATOM 724 N N . ASP A 1 91 ? 3.597 -11.369 -17.818 1.00 94.06 91 ASP A N 1
ATOM 725 C CA . ASP A 1 91 ? 3.364 -11.944 -19.151 1.00 94.06 91 ASP A CA 1
ATOM 726 C C . ASP A 1 91 ? 4.116 -11.178 -20.251 1.00 94.06 91 ASP A C 1
ATOM 728 O O . ASP A 1 91 ? 4.483 -11.740 -21.280 1.00 94.06 91 ASP A O 1
ATOM 732 N N . TYR A 1 92 ? 4.424 -9.903 -19.999 1.00 93.38 92 TYR A N 1
ATOM 733 C CA . TYR A 1 92 ? 5.221 -9.045 -20.877 1.00 93.38 92 TYR A CA 1
ATOM 734 C C . TYR A 1 92 ? 6.721 -9.042 -20.522 1.00 93.38 92 TYR A C 1
ATOM 736 O O . TYR A 1 92 ? 7.490 -8.256 -21.073 1.00 93.38 92 TYR A O 1
ATOM 744 N N . GLY A 1 93 ? 7.162 -9.898 -19.592 1.00 92.12 93 GLY A N 1
ATOM 745 C CA . GLY A 1 93 ? 8.562 -10.016 -19.170 1.00 92.12 93 GLY A CA 1
ATOM 746 C C . GLY A 1 93 ? 9.028 -8.964 -18.154 1.00 92.12 93 GLY A C 1
ATOM 747 O O . GLY A 1 93 ? 10.231 -8.854 -17.894 1.00 92.12 93 GLY A O 1
ATOM 748 N N . VAL A 1 94 ? 8.112 -8.194 -17.556 1.00 92.50 94 VAL A N 1
ATOM 749 C CA . VAL A 1 94 ? 8.446 -7.188 -16.535 1.00 92.50 94 VAL A CA 1
ATOM 750 C C . VAL A 1 94 ? 8.734 -7.862 -15.191 1.00 92.50 94 VAL A C 1
ATOM 752 O O . VAL A 1 94 ? 7.969 -8.696 -14.710 1.00 92.50 94 VAL A O 1
ATOM 755 N N . ARG A 1 95 ? 9.831 -7.456 -14.540 1.00 90.75 95 ARG A N 1
ATOM 756 C CA . ARG A 1 95 ? 10.188 -7.887 -13.177 1.00 90.75 95 ARG A CA 1
ATOM 757 C C . ARG A 1 95 ? 9.640 -6.899 -12.151 1.00 90.75 95 ARG A C 1
ATOM 759 O O . ARG A 1 95 ? 10.316 -5.928 -11.814 1.00 90.75 95 ARG A O 1
ATOM 766 N N . ILE A 1 96 ? 8.424 -7.154 -11.677 1.00 89.62 96 ILE A N 1
ATOM 767 C CA . ILE A 1 96 ? 7.663 -6.271 -10.775 1.00 89.62 96 ILE A CA 1
ATOM 768 C C . ILE A 1 96 ? 8.448 -5.951 -9.491 1.00 89.62 96 ILE A C 1
ATOM 770 O O . ILE A 1 96 ? 8.397 -4.840 -8.976 1.00 89.62 96 ILE A O 1
ATOM 774 N N . GLU A 1 97 ? 9.257 -6.886 -8.995 1.00 85.88 97 GLU A N 1
ATOM 775 C CA . GLU A 1 97 ? 10.029 -6.734 -7.756 1.00 85.88 97 GLU A CA 1
ATOM 776 C C . GLU A 1 97 ? 11.100 -5.629 -7.855 1.00 85.88 97 GLU A C 1
ATOM 778 O O . GLU A 1 97 ? 11.590 -5.132 -6.834 1.00 85.88 97 GLU A O 1
ATOM 783 N N . ARG A 1 98 ? 11.465 -5.245 -9.088 1.00 82.94 98 ARG A N 1
ATOM 784 C CA . ARG A 1 98 ? 12.452 -4.203 -9.404 1.00 82.94 98 ARG A CA 1
ATOM 785 C C . ARG A 1 98 ? 11.835 -2.831 -9.694 1.00 82.94 98 ARG A C 1
ATOM 787 O O . ARG A 1 98 ? 12.608 -1.920 -9.988 1.00 82.94 98 ARG A O 1
ATOM 794 N N . LEU A 1 99 ? 10.506 -2.704 -9.637 1.00 79.19 99 LEU A N 1
ATOM 795 C CA . LEU A 1 99 ? 9.800 -1.423 -9.746 1.00 79.19 99 LEU A CA 1
ATOM 796 C C . LEU A 1 99 ? 10.020 -0.539 -8.513 1.00 79.19 99 LEU A C 1
ATOM 798 O O . LEU A 1 99 ? 10.186 -1.082 -7.389 1.00 79.19 99 LEU A O 1
#

Secondary structure (DSSP, 8-state):
------TT-EEEETTTTEEEEEEEE--HHHHHHSTT-----HHHHHSS-EEEEEEEE---TTS-S-TT---EEEEEEEEGGGEEE-GGGGGGT--GGG-

Foldseek 3Di:
DLDDDDQQAWWAFQVVRAIKGWHDWPDLVVQVVDPPHDRDHPCVVPVAIKTKIWGWDDDPCPDDPDNPCPIDTDIDMGGSVRIGHPVVCVVVVDDSNVD

Radius of gyration: 15.31 Å; chains: 1; bounding box: 43×28×41 Å